Protein AF-0000000073276796 (afdb_homodimer)

Radius of gyration: 20.35 Å; Cα contacts (8 Å, |Δi|>4): 180; chains: 2; bounding box: 24×64×46 Å

Nearest PDB structures (foldseek):
  7lzg-assembly1_B  TM=5.877E-01  e=2.316E-01  Streptococcus pneumoniae TIGR4
  7lzg-assembly1_A  TM=5.180E-01  e=1.435E-01  Streptococcus pneumoniae TIGR4
  8g9b-assembly1_H  TM=6.092E-01  e=3.738E-01  Homo sapiens
  3lqn-assembly1_A-2  TM=5.534E-01  e=2.844E-01  Bacillus anthracis
  6yja-assembly1_B  TM=5.618E-01  e=7.931E-01  Bacillus subtilis subsp. subtilis str. 168

Sequence (158 aa):
MSDDNFSLPTITLDEFQQAPLTALENSSSVEVCDNNQTPLFYCLSKQDYDTLMGRIMDAELAAIVLERRQKKLDELDLEMSDDNFSLPTITLDEFQQAPLTALENSSSVEVCDNNQTPLFYCLSKQDYDTLMGRIMDAELAAIVLERRQKKLDELDLE

Structure (mmCIF, N/CA/C/O backbone):
data_AF-0000000073276796-model_v1
#
loop_
_entity.id
_entity.type
_entity.pdbx_description
1 polymer 'Plasmid-related protein'
#
loop_
_atom_site.group_PDB
_atom_site.id
_atom_site.type_symbol
_atom_site.label_atom_id
_atom_site.label_alt_id
_atom_site.label_comp_id
_atom_site.label_asym_id
_atom_site.label_entity_id
_atom_site.label_seq_id
_atom_site.pdbx_PDB_ins_code
_atom_site.Cartn_x
_atom_site.Cartn_y
_atom_site.Cartn_z
_atom_site.occupancy
_atom_site.B_iso_or_equiv
_atom_site.auth_seq_id
_atom_site.auth_comp_id
_atom_site.auth_asym_id
_atom_site.auth_atom_id
_atom_site.pdbx_PDB_model_num
ATOM 1 N N . MET A 1 1 ? -1.001 21.219 -10.766 1 30.73 1 MET A N 1
ATOM 2 C CA . MET A 1 1 ? -1.001 19.859 -10.227 1 30.73 1 MET A CA 1
ATOM 3 C C . MET A 1 1 ? -0.511 18.859 -11.273 1 30.73 1 MET A C 1
ATOM 5 O O . MET A 1 1 ? -1.213 18.578 -12.242 1 30.73 1 MET A O 1
ATOM 9 N N . SER A 1 2 ? 0.615 19.078 -11.75 1 30.83 2 SER A N 1
ATOM 10 C CA . SER A 1 2 ? 1.272 18.156 -12.672 1 30.83 2 SER A CA 1
ATOM 11 C C . SER A 1 2 ? 0.945 16.703 -12.336 1 30.83 2 SER A C 1
ATOM 13 O O . SER A 1 2 ? 0.954 16.312 -11.164 1 30.83 2 SER A O 1
ATOM 15 N N . ASP A 1 3 ? 0.109 16.109 -13.023 1 38.16 3 ASP A N 1
ATOM 16 C CA . ASP A 1 3 ? -0.254 14.695 -13.109 1 38.16 3 ASP A CA 1
ATOM 17 C C . ASP A 1 3 ? 0.976 13.805 -12.977 1 38.16 3 ASP A C 1
ATOM 19 O O . ASP A 1 3 ? 1.497 13.297 -13.969 1 38.16 3 ASP A O 1
ATOM 23 N N . ASP A 1 4 ? 2.023 14.219 -12.516 1 41.31 4 ASP A N 1
ATOM 24 C CA . ASP A 1 4 ? 3.053 13.203 -12.312 1 41.31 4 ASP A CA 1
ATOM 25 C C . ASP A 1 4 ? 2.443 11.891 -11.836 1 41.31 4 ASP A C 1
ATOM 27 O O . ASP A 1 4 ? 2.227 11.695 -10.633 1 41.31 4 ASP A O 1
ATOM 31 N 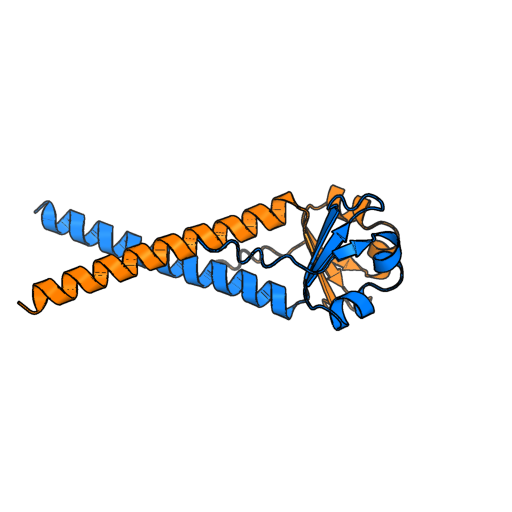N . ASN A 1 5 ? 1.427 11.406 -12.461 1 47.66 5 ASN A N 1
ATOM 32 C CA . ASN A 1 5 ? 0.787 10.102 -12.383 1 47.66 5 ASN A CA 1
ATOM 33 C C . ASN A 1 5 ? 1.793 9.008 -12.039 1 47.66 5 ASN A C 1
ATOM 35 O O . ASN A 1 5 ? 2.463 8.469 -12.93 1 47.66 5 ASN A O 1
ATOM 39 N N . PHE A 1 6 ? 2.555 9.156 -11.078 1 58.09 6 PHE A N 1
ATOM 40 C CA . PHE A 1 6 ? 3.43 8.078 -10.633 1 58.09 6 PHE A CA 1
ATOM 41 C C . PHE A 1 6 ? 2.744 6.727 -10.781 1 58.09 6 PHE A C 1
ATOM 43 O O . PHE A 1 6 ? 1.981 6.309 -9.906 1 58.09 6 PHE A O 1
ATOM 50 N N . SER A 1 7 ? 2.475 6.594 -12.125 1 80.38 7 SER A N 1
ATOM 51 C CA . SER A 1 7 ? 1.843 5.324 -12.461 1 80.38 7 SER A CA 1
ATOM 52 C C . SER A 1 7 ? 2.744 4.145 -12.109 1 80.38 7 SER A C 1
ATOM 54 O O . SER A 1 7 ? 3.938 4.156 -12.414 1 80.38 7 SER A O 1
ATOM 56 N N . LEU A 1 8 ? 2.334 3.426 -11.242 1 91.19 8 LEU A N 1
ATOM 57 C CA . LEU A 1 8 ? 3.045 2.205 -10.875 1 91.19 8 LEU A CA 1
ATOM 58 C C . LEU A 1 8 ? 3.23 1.301 -12.094 1 91.19 8 LEU A C 1
ATOM 60 O O . LEU A 1 8 ? 2.354 1.226 -12.953 1 91.19 8 LEU A O 1
ATOM 64 N N . PRO A 1 9 ? 4.477 0.741 -12.258 1 96.44 9 PRO A N 1
ATOM 65 C CA . PRO A 1 9 ? 4.57 -0.309 -13.281 1 96.44 9 PRO A CA 1
ATOM 66 C C . PRO A 1 9 ? 3.451 -1.343 -13.164 1 96.44 9 PRO A C 1
ATOM 68 O O . PRO A 1 9 ? 2.951 -1.597 -12.062 1 96.44 9 PRO A O 1
ATOM 71 N N . THR A 1 10 ? 3.107 -1.948 -14.344 1 97.56 10 THR A N 1
ATOM 72 C CA . THR A 1 10 ? 2.016 -2.916 -14.375 1 97.56 10 THR A CA 1
ATOM 73 C C . THR A 1 10 ? 2.533 -4.301 -14.758 1 97.56 10 THR A C 1
ATOM 75 O O . THR A 1 10 ? 3.537 -4.418 -15.469 1 97.56 10 THR A O 1
ATOM 78 N N . ILE A 1 11 ? 1.823 -5.301 -14.273 1 97.94 11 ILE A N 1
ATOM 79 C CA . ILE A 1 11 ? 2.074 -6.703 -14.602 1 97.94 11 ILE A CA 1
ATOM 80 C C . ILE A 1 11 ? 0.754 -7.469 -14.633 1 97.94 11 ILE A C 1
ATOM 82 O O . ILE A 1 11 ? -0.18 -7.137 -13.898 1 97.94 11 ILE A O 1
ATOM 86 N N . THR A 1 12 ? 0.675 -8.508 -15.492 1 98.5 12 THR A N 1
ATOM 87 C CA . THR A 1 12 ? -0.554 -9.289 -15.539 1 98.5 12 THR A CA 1
ATOM 88 C C . THR A 1 12 ? -0.624 -10.258 -14.359 1 98.5 12 THR A C 1
ATOM 90 O O . THR A 1 12 ? 0.408 -10.664 -13.828 1 98.5 12 THR A O 1
ATOM 93 N N . LEU A 1 13 ? -1.771 -10.609 -14.07 1 98.44 13 LEU A N 1
ATOM 94 C CA . LEU A 1 13 ? -1.992 -11.531 -12.961 1 98.44 13 LEU A CA 1
ATOM 95 C C . LEU A 1 13 ? -1.239 -12.836 -13.188 1 98.44 13 LEU A C 1
ATOM 97 O O . LEU A 1 13 ? -0.57 -13.336 -12.273 1 98.44 13 LEU A O 1
ATOM 101 N N . ASP A 1 14 ? -1.317 -13.367 -14.422 1 98 14 ASP A N 1
ATOM 102 C CA . ASP A 1 14 ? -0.675 -14.633 -14.75 1 98 14 ASP A CA 1
ATOM 103 C C . ASP A 1 14 ? 0.838 -14.547 -14.562 1 98 14 ASP A C 1
ATOM 105 O O . ASP A 1 14 ? 1.445 -15.445 -13.969 1 98 14 ASP A O 1
ATOM 109 N N . GLU A 1 15 ? 1.372 -13.492 -15.031 1 97.44 15 GLU A N 1
ATOM 110 C CA . GLU A 1 15 ? 2.814 -13.305 -14.914 1 97.44 15 GLU A CA 1
ATOM 111 C C . GLU A 1 15 ? 3.232 -13.125 -13.453 1 97.44 15 GLU A C 1
ATOM 113 O O . GLU A 1 15 ? 4.234 -13.695 -13.016 1 97.44 15 GLU A O 1
ATOM 118 N N . PHE A 1 16 ? 2.498 -12.461 -12.695 1 98.31 16 PHE A N 1
ATOM 119 C CA . PHE A 1 16 ? 2.816 -12.195 -11.297 1 98.31 16 PHE A CA 1
ATOM 120 C C . PHE A 1 16 ? 2.736 -13.477 -10.477 1 98.31 16 PHE A C 1
ATOM 122 O O . PHE A 1 16 ? 3.607 -13.742 -9.641 1 98.31 16 PHE A O 1
ATOM 129 N N . GLN A 1 17 ? 1.653 -14.18 -10.75 1 97.81 17 GLN A N 1
ATOM 130 C CA . GLN A 1 17 ? 1.446 -15.43 -10.023 1 97.81 17 GLN A CA 1
ATOM 131 C C . GLN A 1 17 ? 2.639 -16.359 -10.195 1 97.81 17 GLN A C 1
ATOM 133 O O . GLN A 1 17 ? 2.994 -17.094 -9.266 1 97.81 17 GLN A O 1
ATOM 138 N N . GLN A 1 18 ? 3.312 -16.312 -11.273 1 96.88 18 GLN A N 1
ATOM 139 C CA . GLN A 1 18 ? 4.414 -17.219 -11.57 1 96.88 18 GLN A CA 1
ATOM 140 C C . GLN A 1 18 ? 5.695 -16.781 -10.867 1 96.88 18 GLN A C 1
ATOM 142 O O . GLN A 1 18 ? 6.535 -17.625 -10.523 1 96.88 18 GLN A O 1
ATOM 147 N N . ALA A 1 19 ? 5.809 -15.422 -10.656 1 97.38 19 ALA A N 1
ATOM 148 C CA . ALA A 1 19 ? 7.086 -14.945 -10.125 1 97.38 19 ALA A CA 1
ATOM 149 C C . ALA A 1 19 ? 6.918 -13.617 -9.398 1 97.38 19 ALA A C 1
ATOM 151 O O . ALA A 1 19 ? 7.523 -12.617 -9.773 1 97.38 19 ALA A O 1
ATOM 152 N N . PRO A 1 20 ? 6.18 -13.586 -8.32 1 98.06 20 PRO A N 1
ATOM 153 C CA . PRO A 1 20 ? 5.941 -12.344 -7.582 1 98.06 20 PRO A CA 1
ATOM 154 C C . PRO A 1 20 ? 7.23 -11.703 -7.07 1 98.06 20 PRO A C 1
ATOM 156 O O . PRO A 1 20 ? 7.391 -10.484 -7.145 1 98.06 20 PRO A O 1
ATOM 159 N N . LEU A 1 21 ? 8.125 -12.523 -6.602 1 97.94 21 LEU A N 1
ATOM 160 C CA . LEU A 1 21 ? 9.352 -11.992 -6.02 1 97.94 21 LEU A CA 1
ATOM 161 C C . LEU A 1 21 ? 10.227 -11.352 -7.094 1 97.94 21 LEU A C 1
ATOM 163 O O . LEU A 1 21 ? 10.828 -10.305 -6.863 1 97.94 21 LEU A O 1
ATOM 167 N N . THR A 1 22 ? 10.266 -11.953 -8.289 1 98.06 22 THR A N 1
ATOM 168 C CA . THR A 1 22 ? 11 -11.375 -9.414 1 98.06 22 THR A CA 1
ATOM 169 C C . THR A 1 22 ? 10.391 -10.039 -9.828 1 98.06 22 THR A C 1
ATOM 171 O O . THR A 1 22 ? 11.109 -9.078 -10.109 1 98.06 22 THR A O 1
ATOM 174 N N . ALA A 1 23 ? 9.039 -9.938 -9.875 1 97.69 23 ALA A N 1
ATOM 175 C CA . ALA A 1 23 ? 8.336 -8.703 -10.227 1 97.69 23 ALA A CA 1
ATOM 176 C C . ALA A 1 23 ? 8.719 -7.566 -9.281 1 97.69 23 ALA A C 1
ATOM 178 O O . ALA A 1 23 ? 9.023 -6.453 -9.719 1 97.69 23 ALA A O 1
ATOM 179 N N . LEU A 1 24 ? 8.781 -7.922 -7.957 1 98.06 24 LEU A N 1
ATOM 180 C CA . LEU A 1 24 ? 9.008 -6.891 -6.949 1 98.06 24 LEU A CA 1
ATOM 181 C C . LEU A 1 24 ? 10.492 -6.559 -6.836 1 98.06 24 LEU A C 1
ATOM 183 O O . LEU A 1 24 ? 10.859 -5.5 -6.316 1 98.06 24 LEU A O 1
ATOM 187 N N . GLU A 1 25 ? 11.328 -7.477 -7.215 1 97.5 25 GLU A N 1
ATOM 188 C CA . GLU A 1 25 ? 12.758 -7.172 -7.332 1 97.5 25 GLU A CA 1
ATOM 189 C C . GLU A 1 25 ? 13.008 -6.137 -8.422 1 97.5 25 GLU A C 1
ATOM 191 O O . GLU A 1 25 ? 13.883 -5.277 -8.281 1 97.5 25 GLU A O 1
ATOM 196 N N . ASN A 1 26 ? 12.195 -6.25 -9.5 1 97.25 26 ASN A N 1
ATOM 197 C CA . ASN A 1 26 ? 12.336 -5.344 -10.641 1 97.25 26 ASN A CA 1
ATOM 198 C C . ASN A 1 26 ? 11.727 -3.977 -10.344 1 97.25 26 ASN A C 1
ATOM 200 O O . ASN A 1 26 ? 12.219 -2.957 -10.828 1 97.25 26 ASN A O 1
ATOM 204 N N . SER A 1 27 ? 10.578 -4.035 -9.656 1 97.25 27 SER A N 1
ATOM 205 C CA . SER A 1 27 ? 9.883 -2.826 -9.227 1 97.25 27 SER A CA 1
ATOM 206 C C . SER A 1 27 ? 9.352 -2.965 -7.809 1 97.25 27 SER A C 1
ATOM 208 O O . SER A 1 27 ? 8.484 -3.797 -7.543 1 97.25 27 SER A O 1
ATOM 210 N N . SER A 1 28 ? 9.773 -2.297 -6.93 1 97.75 28 SER A N 1
ATOM 211 C CA . SER A 1 28 ? 9.445 -2.395 -5.512 1 97.75 28 SER A CA 1
ATOM 212 C C . SER A 1 28 ? 7.941 -2.262 -5.281 1 97.75 28 SER A C 1
ATOM 214 O O . SER A 1 28 ? 7.441 -2.594 -4.207 1 97.75 28 SER A O 1
ATOM 216 N N . SER A 1 29 ? 7.207 -1.783 -6.309 1 98.12 29 SER A N 1
ATOM 217 C CA . SER A 1 29 ? 5.75 -1.703 -6.289 1 98.12 29 SER A CA 1
ATOM 218 C C . SER A 1 29 ? 5.168 -1.916 -7.684 1 98.12 29 SER A C 1
ATOM 220 O O . SER A 1 29 ? 5.672 -1.36 -8.664 1 98.12 29 SER A O 1
ATOM 222 N N . VAL A 1 30 ? 4.004 -2.68 -7.684 1 98.19 30 VAL A N 1
ATOM 223 C CA . VAL A 1 30 ? 3.42 -2.955 -8.992 1 98.19 30 VAL A CA 1
ATOM 224 C C . VAL A 1 30 ? 1.896 -2.928 -8.891 1 98.19 30 VAL A C 1
ATOM 226 O O . VAL A 1 30 ? 1.333 -3.168 -7.824 1 98.19 30 VAL A O 1
ATOM 229 N N . GLU A 1 31 ? 1.358 -2.551 -9.992 1 98.19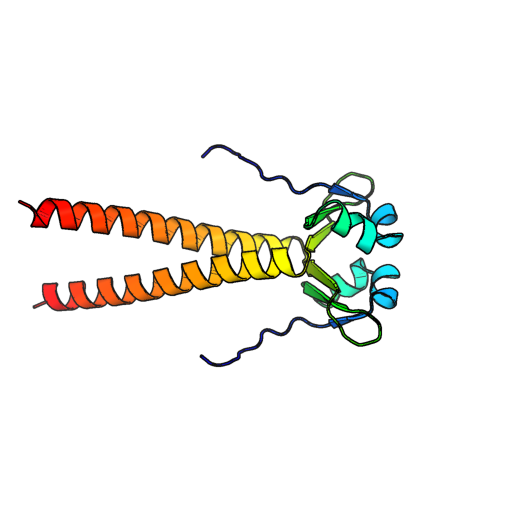 31 GLU A N 1
ATOM 230 C CA . GLU A 1 31 ? -0.071 -2.732 -10.227 1 98.19 31 GLU A CA 1
ATOM 231 C C . GLU A 1 31 ? -0.344 -4.016 -11.008 1 98.19 31 GLU A C 1
ATOM 233 O O . GLU A 1 31 ? 0.119 -4.172 -12.141 1 98.19 31 GLU A O 1
ATOM 238 N N . VAL A 1 32 ? -1.043 -4.926 -10.398 1 98.5 32 VAL A N 1
ATOM 239 C CA . VAL A 1 32 ? -1.385 -6.191 -11.039 1 98.5 32 VAL A CA 1
ATOM 240 C C . VAL A 1 32 ? -2.723 -6.055 -11.766 1 98.5 32 VAL A C 1
ATOM 242 O O . VAL A 1 32 ? -3.721 -5.648 -11.172 1 98.5 32 VAL A O 1
ATOM 245 N N . CYS A 1 33 ? -2.717 -6.414 -13.016 1 98.56 33 CYS A N 1
ATOM 246 C CA . CYS A 1 33 ? -3.887 -6.242 -13.867 1 98.56 33 CYS A CA 1
ATOM 247 C C . CYS A 1 33 ? -4.328 -7.574 -14.461 1 98.56 33 CYS A C 1
ATOM 249 O O . CYS A 1 33 ? -3.57 -8.547 -14.438 1 98.56 33 CYS A O 1
ATOM 251 N N . ASP A 1 34 ? -5.492 -7.551 -14.961 1 98 34 ASP A N 1
ATOM 252 C CA . ASP A 1 34 ? -5.91 -8.711 -15.742 1 98 34 ASP A CA 1
ATOM 253 C C . ASP A 1 34 ? -5.461 -8.586 -17.203 1 98 34 ASP A C 1
ATOM 255 O O . ASP A 1 34 ? -4.715 -7.664 -17.547 1 98 34 ASP A O 1
ATOM 259 N N . ASN A 1 35 ? -5.859 -9.391 -18.016 1 96.56 35 ASN A N 1
ATOM 260 C CA . ASN A 1 35 ? -5.383 -9.453 -19.391 1 96.56 35 ASN A CA 1
ATOM 261 C C . ASN A 1 35 ? -5.883 -8.273 -20.219 1 96.56 35 ASN A C 1
ATOM 263 O O . ASN A 1 35 ? -5.324 -7.961 -21.266 1 96.56 35 ASN A O 1
ATOM 267 N N . ASN A 1 36 ? -6.891 -7.57 -19.703 1 96.25 36 ASN A N 1
ATOM 268 C CA . ASN A 1 36 ? -7.41 -6.387 -20.391 1 96.25 36 ASN A CA 1
ATOM 269 C C . ASN A 1 36 ? -6.859 -5.102 -19.781 1 96.25 36 ASN A C 1
ATOM 271 O O . ASN A 1 36 ? -7.375 -4.016 -20.031 1 96.25 36 ASN A O 1
ATOM 275 N N . GLN A 1 37 ? -5.969 -5.211 -18.906 1 94.88 37 GLN A N 1
ATOM 276 C CA . GLN A 1 37 ? -5.246 -4.105 -18.281 1 94.88 37 GLN A CA 1
ATOM 277 C C . GLN A 1 37 ? -6.125 -3.379 -17.266 1 94.88 37 GLN A C 1
ATOM 279 O O . GLN A 1 37 ? -5.867 -2.221 -16.922 1 94.88 37 GLN A O 1
ATOM 284 N N . THR A 1 38 ? -7.121 -4.086 -16.812 1 96.88 38 THR A N 1
ATOM 285 C CA . THR A 1 38 ? -7.91 -3.568 -15.695 1 96.88 38 THR A CA 1
ATOM 286 C C . THR A 1 38 ? -7.211 -3.832 -14.367 1 96.88 38 THR A C 1
ATOM 288 O O . THR A 1 38 ? -6.82 -4.965 -14.078 1 96.88 38 THR A O 1
ATOM 291 N N . PRO A 1 39 ? -7.031 -2.93 -13.531 1 97 39 PRO A N 1
ATOM 292 C CA . PRO A 1 39 ? -6.336 -3.137 -12.258 1 97 39 PRO A CA 1
ATOM 293 C C . PRO A 1 39 ? -7.07 -4.109 -11.336 1 97 39 PRO A C 1
ATOM 295 O O . PRO A 1 39 ? -8.297 -4.027 -11.195 1 97 39 PRO A O 1
ATOM 298 N N . LEU A 1 40 ? -6.262 -4.973 -10.75 1 98.31 40 LEU A N 1
ATOM 299 C CA . LEU A 1 40 ? -6.82 -5.938 -9.812 1 98.31 40 LEU A CA 1
ATOM 300 C C . LEU A 1 40 ? -6.383 -5.625 -8.391 1 98.31 40 LEU A C 1
ATOM 302 O O . LEU A 1 40 ? -7.219 -5.527 -7.484 1 98.31 40 LEU A O 1
ATOM 306 N N . PHE A 1 41 ? -5.109 -5.414 -8.195 1 98.56 41 PHE A N 1
ATOM 307 C CA . PHE A 1 41 ? -4.574 -5.094 -6.879 1 98.56 41 PHE A CA 1
ATOM 308 C C . PHE A 1 41 ? -3.166 -4.523 -6.988 1 98.56 41 PHE A C 1
ATOM 310 O O . PHE A 1 41 ? -2.609 -4.441 -8.086 1 98.56 41 PHE A O 1
ATOM 317 N N . TYR A 1 42 ? -2.592 -4.148 -5.891 1 98.5 42 TYR A N 1
ATOM 318 C CA . TYR A 1 42 ? -1.278 -3.516 -5.812 1 98.5 42 TYR A CA 1
ATOM 319 C C . TYR A 1 42 ? -0.365 -4.27 -4.855 1 98.5 42 TYR A C 1
ATOM 321 O O . TYR A 1 42 ? -0.798 -4.695 -3.781 1 98.5 42 TYR A O 1
ATOM 329 N N . CYS A 1 43 ? 0.832 -4.379 -5.199 1 98.62 43 CYS A N 1
ATOM 330 C CA . CYS A 1 43 ? 1.82 -5.043 -4.359 1 98.62 43 CYS A CA 1
ATOM 331 C C . CYS A 1 43 ? 3.006 -4.125 -4.082 1 98.62 43 CYS A C 1
ATOM 333 O O . CYS A 1 43 ? 3.477 -3.424 -4.977 1 98.62 43 CYS A O 1
ATOM 335 N N . LEU A 1 44 ? 3.43 -4.215 -2.896 1 98.38 44 LEU A N 1
ATOM 336 C CA . LEU A 1 44 ? 4.527 -3.365 -2.449 1 98.38 44 LEU A CA 1
ATOM 337 C C . LEU A 1 44 ? 5.555 -4.176 -1.666 1 98.38 44 LEU A C 1
ATOM 339 O O . LEU A 1 44 ? 5.195 -5.023 -0.85 1 98.38 44 LEU A O 1
ATOM 343 N N . SER A 1 45 ? 6.699 -3.863 -1.843 1 98.25 45 SER A N 1
ATOM 344 C CA . SER A 1 45 ? 7.75 -4.375 -0.97 1 98.25 45 SER A CA 1
ATOM 345 C C . SER A 1 45 ? 7.57 -3.881 0.461 1 98.25 45 SER A C 1
ATOM 347 O O . SER A 1 45 ? 6.82 -2.934 0.707 1 98.25 45 SER A O 1
ATOM 349 N N . LYS A 1 46 ? 8.273 -4.48 1.293 1 96.31 46 LYS A N 1
ATOM 350 C CA . LYS A 1 46 ? 8.258 -4.047 2.688 1 96.31 46 LYS A CA 1
ATOM 351 C C . LYS A 1 46 ? 8.734 -2.604 2.818 1 96.31 46 LYS A C 1
ATOM 353 O O . LYS A 1 46 ? 8.102 -1.794 3.5 1 96.31 46 LYS A O 1
ATOM 358 N N . GLN A 1 47 ? 9.781 -2.26 2.135 1 95.69 47 GLN A N 1
ATOM 359 C CA . GLN A 1 47 ? 10.359 -0.922 2.221 1 95.69 47 GLN A CA 1
ATOM 360 C C . GLN A 1 47 ? 9.375 0.132 1.722 1 95.69 47 GLN A C 1
ATOM 362 O O . GLN A 1 47 ? 9.195 1.173 2.357 1 95.69 47 GLN A O 1
ATOM 367 N N . ASP A 1 48 ? 8.703 -0.185 0.577 1 96.44 48 ASP A N 1
ATOM 368 C CA . ASP A 1 48 ? 7.758 0.776 0.019 1 96.44 48 ASP A CA 1
ATOM 369 C C . ASP A 1 48 ? 6.559 0.966 0.945 1 96.44 48 ASP A C 1
ATOM 371 O O . ASP A 1 48 ? 6.074 2.086 1.121 1 96.44 48 ASP A O 1
ATOM 375 N N . TYR A 1 49 ? 6.145 -0.06 1.458 1 95.69 49 TYR A N 1
ATOM 376 C CA . TYR A 1 49 ? 5.008 0.016 2.369 1 95.69 49 TYR A CA 1
ATOM 377 C C . TYR A 1 49 ? 5.363 0.815 3.619 1 95.69 49 TYR A C 1
ATOM 379 O O . TYR A 1 49 ? 4.594 1.676 4.051 1 95.69 49 TYR A O 1
ATOM 387 N N . ASP A 1 50 ? 6.504 0.582 4.211 1 94.12 50 ASP A N 1
ATOM 388 C CA . ASP A 1 50 ? 6.969 1.325 5.379 1 94.12 50 ASP A CA 1
ATOM 389 C C . ASP A 1 50 ? 7.055 2.82 5.078 1 94.12 50 ASP A C 1
ATOM 391 O O . ASP A 1 50 ? 6.68 3.648 5.91 1 94.12 50 ASP A O 1
ATOM 395 N N . THR A 1 51 ? 7.555 3.084 3.928 1 94.19 51 THR A N 1
ATOM 396 C CA . THR A 1 51 ? 7.68 4.477 3.514 1 94.19 51 THR A CA 1
ATOM 397 C C . THR A 1 51 ? 6.305 5.141 3.434 1 94.19 51 THR A C 1
ATOM 399 O O . THR A 1 51 ? 6.117 6.25 3.936 1 94.19 51 THR A O 1
ATOM 402 N N . LEU A 1 52 ? 5.379 4.414 2.768 1 92.94 52 LEU A N 1
ATOM 403 C CA . LEU A 1 52 ? 4.02 4.926 2.648 1 92.94 52 LEU A CA 1
ATOM 404 C C . LEU A 1 52 ? 3.404 5.16 4.027 1 92.94 52 LEU A C 1
ATOM 406 O O . LEU A 1 52 ? 2.836 6.223 4.285 1 92.94 52 LEU A O 1
ATOM 410 N N . MET A 1 53 ? 3.568 4.195 4.867 1 92.5 53 MET A N 1
ATOM 411 C CA . MET A 1 53 ? 3.018 4.297 6.215 1 92.5 53 MET A CA 1
ATOM 412 C C . MET A 1 53 ? 3.686 5.426 6.992 1 92.5 53 MET A C 1
ATOM 414 O O . MET A 1 53 ? 3.025 6.137 7.75 1 92.5 53 MET A O 1
ATOM 418 N N . GLY A 1 54 ? 4.91 5.539 6.828 1 91.62 54 GLY A N 1
ATOM 419 C CA . GLY A 1 54 ? 5.637 6.625 7.457 1 91.62 54 GLY A CA 1
ATOM 420 C C . GLY A 1 54 ? 5.145 7.996 7.035 1 91.62 54 GLY A C 1
ATOM 421 O O . GLY A 1 54 ? 5.016 8.898 7.867 1 91.62 54 GLY A O 1
ATOM 422 N N . ARG A 1 55 ? 4.949 8.133 5.754 1 88.62 55 ARG A N 1
ATOM 423 C CA . ARG A 1 55 ? 4.418 9.391 5.238 1 88.62 55 ARG A CA 1
ATOM 424 C C . ARG A 1 55 ? 3.064 9.711 5.867 1 88.62 55 ARG A C 1
ATOM 426 O O . ARG A 1 55 ? 2.779 10.867 6.184 1 88.62 55 ARG A O 1
ATOM 433 N N . ILE A 1 56 ? 2.246 8.711 5.957 1 88.19 56 ILE A N 1
ATOM 434 C CA . ILE A 1 56 ? 0.922 8.891 6.543 1 88.19 56 ILE A CA 1
ATOM 435 C C . ILE A 1 56 ? 1.056 9.328 8 1 88.19 56 ILE A C 1
ATOM 437 O O . ILE A 1 56 ? 0.424 10.297 8.422 1 88.19 56 ILE A O 1
ATOM 441 N N . MET A 1 57 ? 1.871 8.586 8.727 1 87.31 57 MET A N 1
ATOM 442 C CA . MET A 1 57 ? 2.07 8.883 10.141 1 87.31 57 MET A CA 1
ATOM 443 C C . MET A 1 57 ? 2.615 10.289 10.336 1 87.31 57 MET A C 1
ATOM 445 O O . MET A 1 57 ? 2.119 11.039 11.172 1 87.31 57 MET A O 1
ATOM 449 N N . ASP A 1 58 ? 3.594 10.633 9.594 1 86.06 58 ASP A N 1
ATOM 450 C CA . ASP A 1 58 ? 4.199 11.961 9.68 1 86.06 58 ASP A CA 1
ATOM 451 C C . ASP A 1 58 ? 3.164 13.055 9.422 1 86.06 58 ASP A C 1
ATOM 453 O O . ASP A 1 58 ? 3.133 14.062 10.117 1 86.06 58 ASP A O 1
ATOM 457 N N . ALA A 1 59 ? 2.418 12.781 8.453 1 80.75 59 ALA A N 1
ATOM 458 C CA . ALA A 1 59 ? 1.422 13.781 8.07 1 80.75 59 ALA A CA 1
ATOM 459 C C . ALA A 1 59 ? 0.333 13.906 9.133 1 80.75 59 ALA A C 1
ATOM 461 O O . ALA A 1 59 ? -0.155 15 9.406 1 80.75 59 ALA A O 1
ATOM 462 N N . GLU A 1 60 ? -0.024 12.727 9.656 1 79.06 60 GLU A N 1
ATOM 463 C CA . GLU A 1 60 ? -1.048 12.727 10.695 1 79.06 60 GLU A CA 1
ATOM 464 C C . GLU A 1 60 ? -0.553 13.422 11.961 1 79.06 60 GLU A C 1
ATOM 466 O O . GLU A 1 60 ? -1.299 14.172 12.594 1 79.06 60 GLU A O 1
ATOM 471 N N . LEU A 1 61 ? 0.603 13.141 12.32 1 82 61 LEU A N 1
ATOM 472 C CA . LEU A 1 61 ? 1.201 13.805 13.469 1 82 61 LEU A CA 1
ATOM 473 C C . LEU A 1 61 ? 1.243 15.312 13.266 1 82 61 LEU A C 1
ATOM 475 O O . LEU A 1 61 ? 0.941 16.078 14.188 1 82 61 LEU A O 1
ATOM 479 N N . ALA A 1 62 ? 1.567 15.742 12.109 1 77.62 62 ALA A N 1
ATOM 480 C CA . ALA A 1 62 ? 1.595 17.156 11.781 1 77.62 62 ALA A CA 1
ATOM 481 C C . ALA A 1 62 ? 0.207 17.781 11.914 1 77.62 62 ALA A C 1
ATOM 483 O O . ALA A 1 62 ? 0.062 18.891 12.438 1 77.62 62 ALA A O 1
ATOM 484 N N . ALA A 1 63 ? -0.718 17.078 11.484 1 73.69 63 ALA A N 1
ATOM 485 C CA . ALA A 1 63 ? -2.1 17.547 11.547 1 73.69 63 ALA A CA 1
ATOM 486 C C . ALA A 1 63 ? -2.559 17.719 12.992 1 73.69 63 ALA A C 1
ATOM 488 O O . ALA A 1 63 ? -3.256 18.672 13.328 1 73.69 63 ALA A O 1
ATOM 489 N N . ILE A 1 64 ? -2.182 16.828 13.797 1 77.06 64 ILE A N 1
ATOM 490 C CA . ILE A 1 64 ? -2.557 16.859 15.211 1 77.06 64 ILE A CA 1
ATOM 491 C C . ILE A 1 64 ? -1.931 18.094 15.875 1 77.06 64 ILE A C 1
ATOM 493 O O . ILE A 1 64 ? -2.598 18.797 16.625 1 77.06 64 ILE A O 1
ATOM 497 N N . VAL A 1 65 ? -0.719 18.281 15.578 1 75.94 65 VAL A N 1
ATOM 498 C CA . VAL A 1 65 ? -0.012 19.422 16.156 1 75.94 65 VAL A CA 1
ATOM 499 C C . VAL A 1 65 ? -0.676 20.719 15.719 1 75.94 65 VAL A C 1
ATOM 501 O O . VAL A 1 65 ? -0.881 21.625 16.531 1 75.94 65 VAL A O 1
ATOM 504 N N . LEU A 1 66 ? -1.11 20.766 14.539 1 72.88 66 LEU A N 1
ATOM 505 C CA . LEU A 1 66 ? -1.72 21.969 13.992 1 72.88 66 LEU A CA 1
ATOM 506 C C . LEU A 1 66 ? -3.096 22.203 14.602 1 72.88 66 LEU A C 1
ATOM 508 O O . LEU A 1 66 ? -3.473 23.359 14.867 1 72.88 66 LEU A O 1
ATOM 512 N N . GLU A 1 67 ? -3.738 21.156 14.734 1 72.25 67 GLU A N 1
ATOM 513 C CA . GLU A 1 67 ? -5.055 21.266 15.359 1 72.25 67 GLU A CA 1
ATOM 514 C C . GLU A 1 67 ? -4.941 21.766 16.797 1 72.25 67 GLU A C 1
ATOM 516 O O . GLU A 1 67 ? -5.762 22.562 17.25 1 72.25 67 GLU A O 1
ATOM 521 N N . ARG A 1 68 ? -3.965 21.234 17.484 1 73 68 ARG A N 1
ATOM 522 C CA . ARG A 1 68 ? -3.746 21.656 18.875 1 73 68 ARG A CA 1
ATOM 523 C C . ARG A 1 68 ? -3.348 23.125 18.938 1 73 68 ARG A C 1
ATOM 525 O O . ARG A 1 68 ? -3.785 23.859 19.828 1 73 68 ARG A O 1
ATOM 532 N N . ARG A 1 69 ? -2.609 23.578 18.031 1 69.94 69 ARG A N 1
ATOM 533 C CA . ARG A 1 69 ? -2.188 24.969 17.969 1 69.94 69 ARG A CA 1
ATOM 534 C C . ARG A 1 69 ? -3.363 25.875 17.641 1 69.94 69 ARG A C 1
ATOM 536 O O . ARG A 1 69 ? -3.484 26.969 18.203 1 69.94 69 ARG A O 1
ATOM 543 N N . GLN A 1 70 ? -4.137 25.484 16.688 1 70.75 70 GLN A N 1
ATOM 544 C CA . GLN A 1 70 ? -5.316 26.266 16.328 1 70.75 70 GLN A CA 1
ATOM 545 C C . GLN A 1 70 ? -6.277 26.391 17.5 1 70.75 70 GLN A C 1
ATOM 547 O O . GLN A 1 70 ? -6.852 27.453 17.719 1 70.75 70 GLN A O 1
ATOM 552 N N . LYS A 1 71 ? -6.469 25.359 18.203 1 76.44 71 LYS A N 1
ATOM 553 C CA . LYS A 1 71 ? -7.336 25.375 19.375 1 76.44 71 LYS A CA 1
ATOM 554 C C . LYS A 1 71 ? -6.805 26.344 20.438 1 76.44 71 LYS A C 1
ATOM 556 O O . LYS A 1 71 ? -7.566 27.094 21.047 1 76.44 71 LYS A O 1
ATOM 561 N N . LYS A 1 72 ? -5.586 26.375 20.672 1 74.44 72 LYS A N 1
ATOM 562 C CA . LYS A 1 72 ? -4.961 27.281 21.625 1 74.44 72 LYS A CA 1
ATOM 563 C C . LYS A 1 72 ? -5.145 28.734 21.203 1 74.44 72 LYS A C 1
ATOM 565 O O . LYS A 1 72 ? -5.418 29.594 22.031 1 74.44 72 LYS A O 1
ATOM 570 N N . LEU A 1 73 ? -5.031 29.047 19.938 1 69 73 LEU A N 1
ATOM 571 C CA . LEU A 1 73 ? -5.223 30.391 19.406 1 69 73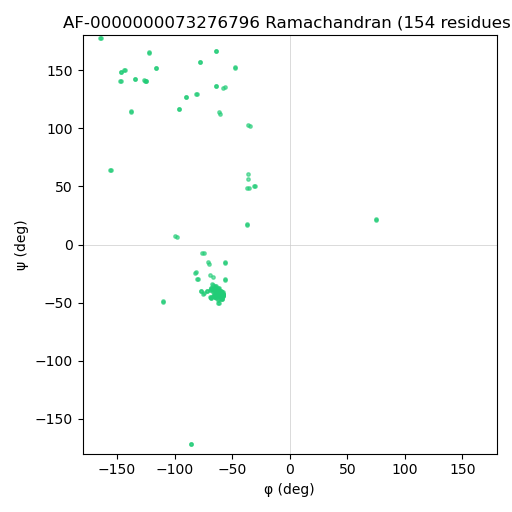 LEU A CA 1
ATOM 572 C C . LEU A 1 73 ? -6.668 30.844 19.578 1 69 73 LEU A C 1
ATOM 574 O O . LEU A 1 73 ? -6.922 32 19.922 1 69 73 LEU A O 1
ATOM 578 N N . ASP A 1 74 ? -7.492 30.031 19.297 1 73.38 74 ASP A N 1
ATOM 579 C CA . ASP A 1 74 ? -8.914 30.328 19.438 1 73.38 74 ASP A CA 1
ATOM 580 C C . ASP A 1 74 ? -9.266 30.609 20.906 1 73.38 74 ASP A C 1
ATOM 582 O O . ASP A 1 74 ? -10.117 31.453 21.188 1 73.38 74 ASP A O 1
ATOM 586 N N . GLU A 1 75 ? -8.727 29.953 21.781 1 72.75 75 GLU A N 1
ATOM 587 C CA . GLU A 1 75 ? -8.945 30.172 23.203 1 72.75 75 GLU A CA 1
ATOM 588 C C . GLU A 1 75 ? -8.367 31.516 23.656 1 72.75 75 GLU A C 1
ATOM 590 O O . GLU A 1 75 ? -8.961 32.188 24.5 1 72.75 75 GLU A O 1
ATOM 595 N N . LEU A 1 76 ? -7.332 31.859 23.062 1 69.25 76 LEU A N 1
ATOM 596 C CA . LEU A 1 76 ? -6.719 33.156 23.406 1 69.25 76 LEU A CA 1
ATOM 597 C C . LEU A 1 76 ? -7.512 34.281 22.797 1 69.25 76 LEU A C 1
ATOM 599 O O . LEU A 1 76 ? -7.609 35.375 23.391 1 69.25 76 LEU A O 1
ATOM 603 N N . ASP A 1 77 ? -7.875 34.031 21.578 1 63.56 77 ASP A N 1
ATOM 604 C CA . ASP A 1 77 ? -8.641 35.094 20.969 1 63.56 77 ASP A CA 1
ATOM 605 C C . ASP A 1 77 ? -10 35.281 21.641 1 63.56 77 ASP A C 1
ATOM 607 O O . ASP A 1 77 ? -10.648 36.312 21.484 1 63.56 77 ASP A O 1
ATOM 611 N N . LEU A 1 78 ? -10.523 34.312 22.172 1 59.59 78 LEU A N 1
ATOM 612 C CA . LEU A 1 78 ? -11.773 34.406 22.906 1 59.59 78 LEU A CA 1
ATOM 613 C C . LEU A 1 78 ? -11.555 35.062 24.266 1 59.59 78 LEU A C 1
ATOM 615 O O . LEU A 1 78 ? -12.508 35.344 25 1 59.59 78 LEU A O 1
ATOM 619 N N . GLU A 1 79 ? -10.383 35.281 24.609 1 49.09 79 GLU A N 1
ATOM 620 C CA . GLU A 1 79 ? -10.32 36.156 25.781 1 49.09 79 GLU A CA 1
ATOM 621 C C . GLU A 1 79 ? -10.289 37.625 25.375 1 49.09 79 GLU A C 1
ATOM 623 O O . GLU A 1 79 ? -9.867 37.969 24.266 1 49.09 79 GLU A O 1
ATOM 628 N N . MET B 1 1 ? 0.577 5.633 22.828 1 31 1 MET B N 1
ATOM 629 C CA . MET B 1 1 ? 0.722 5.121 21.469 1 31 1 MET B CA 1
ATOM 630 C C . MET B 1 1 ? 0.252 3.672 21.375 1 31 1 MET B C 1
ATOM 632 O O . MET B 1 1 ? 0.929 2.764 21.859 1 31 1 MET B O 1
ATOM 636 N N . SER B 1 2 ? -0.896 3.434 21.781 1 30.42 2 SER B N 1
ATOM 637 C CA . SER B 1 2 ? -1.539 2.131 21.672 1 30.42 2 SER B CA 1
ATOM 638 C C . SER B 1 2 ? -1.146 1.438 20.359 1 30.42 2 SER B C 1
ATOM 640 O O . SER B 1 2 ? -1.097 2.072 19.312 1 30.42 2 SER B O 1
ATOM 642 N N . ASP B 1 3 ? -0.313 0.539 20.422 1 37.75 3 ASP B N 1
ATOM 643 C CA . ASP B 1 3 ? 0.118 -0.446 19.438 1 37.75 3 ASP B CA 1
ATOM 644 C C . ASP B 1 3 ? -1.059 -0.928 18.594 1 37.75 3 ASP B C 1
ATOM 646 O O . ASP B 1 3 ? -1.597 -2.012 18.828 1 37.75 3 ASP B O 1
ATOM 650 N N . ASP B 1 4 ? -2.098 -0.337 18.547 1 41.25 4 ASP B N 1
ATOM 651 C CA . ASP B 1 4 ? -3.066 -0.846 17.578 1 41.25 4 ASP B CA 1
ATOM 652 C C . ASP B 1 4 ? -2.369 -1.36 16.328 1 41.25 4 ASP B C 1
ATOM 654 O O . ASP B 1 4 ? -2.057 -0.584 15.414 1 41.25 4 ASP B O 1
ATOM 658 N N . ASN B 1 5 ? -1.38 -2.156 16.438 1 47.22 5 ASN B N 1
ATOM 659 C CA . ASN B 1 5 ? -0.67 -2.988 15.461 1 47.22 5 ASN B CA 1
ATOM 660 C C . ASN B 1 5 ? -1.589 -3.439 14.336 1 47.22 5 ASN B C 1
ATOM 662 O O . ASN B 1 5 ? -2.293 -4.441 14.461 1 47.22 5 ASN B O 1
ATOM 666 N N . PHE B 1 6 ? -2.293 -2.59 13.734 1 57.69 6 PHE B N 1
ATOM 667 C CA . PHE B 1 6 ? -3.068 -2.941 12.555 1 57.69 6 PHE B CA 1
ATOM 668 C C . PHE B 1 6 ? -2.322 -3.961 11.703 1 57.69 6 PHE B C 1
ATOM 670 O O . PHE B 1 6 ? -1.532 -3.592 10.828 1 57.69 6 PHE B O 1
ATOM 677 N N . SER B 1 7 ? -2.064 -5.039 12.547 1 80.06 7 SER B N 1
ATOM 678 C CA . SER B 1 7 ? -1.378 -6.129 11.859 1 80.06 7 SER B CA 1
ATOM 679 C C . SER B 1 7 ? -2.213 -6.672 10.703 1 80.06 7 SER B C 1
ATOM 681 O O . SER B 1 7 ? -3.4 -6.961 10.867 1 80.06 7 SER B O 1
ATOM 683 N N . LEU B 1 8 ? -1.781 -6.465 9.617 1 91.06 8 LEU B N 1
ATOM 684 C CA . LEU B 1 8 ? -2.426 -7.012 8.43 1 91.06 8 LEU B CA 1
ATOM 685 C C . LEU B 1 8 ? -2.516 -8.531 8.508 1 91.06 8 LEU B C 1
ATOM 687 O O . LEU B 1 8 ? -1.608 -9.188 9.031 1 91.06 8 LEU B O 1
ATOM 691 N N . PRO B 1 9 ? -3.707 -9.094 8.156 1 96.44 9 PRO B N 1
ATOM 692 C CA . PRO B 1 9 ? -3.701 -10.555 8.008 1 96.44 9 PRO B CA 1
ATOM 693 C C . PRO B 1 9 ? -2.521 -11.055 7.176 1 96.44 9 PRO B C 1
ATOM 695 O O . PRO B 1 9 ? -2.033 -10.344 6.297 1 96.44 9 PRO B O 1
ATOM 698 N N . THR B 1 10 ? -2.113 -12.328 7.477 1 97.5 10 THR B N 1
ATOM 699 C CA . THR B 1 10 ? -0.959 -12.906 6.793 1 97.5 10 THR B CA 1
ATOM 700 C C . THR B 1 10 ? -1.371 -14.117 5.965 1 97.5 10 THR B C 1
ATOM 702 O O . THR B 1 10 ? -2.34 -14.805 6.297 1 97.5 10 THR B O 1
ATOM 705 N N . ILE B 1 11 ? -0.609 -14.344 4.914 1 97.94 11 ILE B N 1
ATOM 706 C CA . ILE B 1 11 ? -0.755 -15.508 4.047 1 97.94 11 ILE B CA 1
ATOM 707 C C . ILE B 1 11 ? 0.614 -15.938 3.523 1 97.94 11 ILE B C 1
ATOM 709 O O . ILE B 1 11 ? 1.502 -15.102 3.336 1 97.94 11 ILE B O 1
ATOM 713 N N . THR B 1 12 ? 0.789 -17.266 3.285 1 98.5 12 THR B N 1
ATOM 714 C CA . THR B 1 12 ? 2.068 -17.719 2.758 1 98.5 12 THR B CA 1
ATOM 715 C C . THR B 1 12 ? 2.168 -17.438 1.262 1 98.5 12 THR B C 1
ATOM 717 O O . THR B 1 12 ? 1.151 -17.359 0.569 1 98.5 12 THR B O 1
ATOM 720 N N . LEU B 1 13 ? 3.314 -17.375 0.839 1 98.5 13 LEU B N 1
ATOM 721 C CA . LEU B 1 13 ? 3.564 -17.094 -0.573 1 98.5 13 LEU B CA 1
ATOM 722 C C . LEU B 1 13 ? 2.912 -18.156 -1.451 1 98.5 13 LEU B C 1
ATOM 724 O O . LEU B 1 13 ? 2.254 -17.844 -2.443 1 98.5 13 LEU B O 1
ATOM 728 N N . ASP B 1 14 ? 3.072 -19.438 -1.046 1 97.94 14 ASP B N 1
ATOM 729 C CA . ASP B 1 14 ? 2.527 -20.547 -1.817 1 97.94 14 ASP B CA 1
ATOM 730 C C . ASP B 1 14 ? 1.007 -20.453 -1.925 1 97.94 14 ASP B C 1
ATOM 732 O O . ASP B 1 14 ? 0.443 -20.625 -3.008 1 97.94 14 ASP B O 1
ATOM 736 N N . GLU B 1 15 ? 0.416 -20.156 -0.834 1 97.38 15 GLU B N 1
ATOM 737 C CA . GLU B 1 15 ? -1.039 -20.047 -0.811 1 97.38 15 GLU B CA 1
ATOM 738 C C . GLU B 1 15 ? -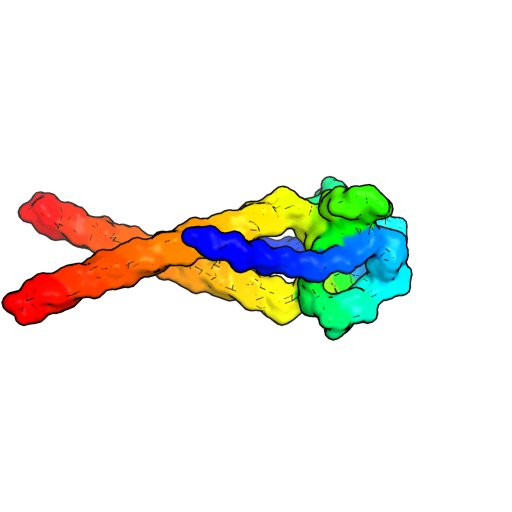1.509 -18.844 -1.634 1 97.38 15 GLU B C 1
ATOM 740 O O . GLU B 1 15 ? -2.486 -18.938 -2.381 1 97.38 15 GLU B O 1
ATOM 745 N N . PHE B 1 16 ? -0.844 -17.781 -1.597 1 98.31 16 PHE B N 1
ATOM 746 C CA . PHE B 1 16 ? -1.219 -16.562 -2.311 1 98.31 16 PHE B CA 1
ATOM 747 C C . PHE B 1 16 ? -1.08 -16.766 -3.816 1 98.31 16 PHE B C 1
ATOM 749 O O . PHE B 1 16 ? -1.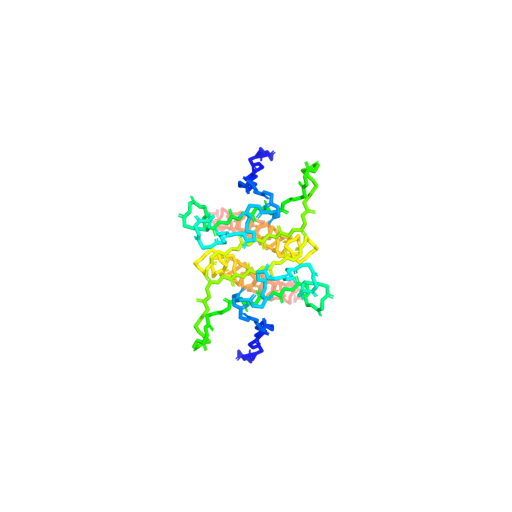953 -16.344 -4.582 1 98.31 16 PHE B O 1
ATOM 756 N N . GLN B 1 17 ? 0.066 -17.359 -4.133 1 97.81 17 GLN B N 1
ATOM 757 C CA . GLN B 1 17 ? 0.334 -17.594 -5.547 1 97.81 17 GLN B CA 1
ATOM 758 C C . GLN B 1 17 ? -0.788 -18.406 -6.191 1 97.81 17 GLN B C 1
ATOM 760 O O . GLN B 1 17 ? -1.12 -18.203 -7.359 1 97.81 17 GLN B O 1
ATOM 765 N N . GLN B 1 18 ? -1.443 -19.234 -5.48 1 96.88 18 GLN B N 1
ATOM 766 C CA . GLN B 1 18 ? -2.473 -20.125 -6.016 1 96.88 18 GLN B CA 1
ATOM 767 C C . GLN B 1 18 ? -3.801 -19.391 -6.176 1 96.88 18 GLN B C 1
ATOM 769 O O . GLN B 1 18 ? -4.598 -19.719 -7.055 1 96.88 18 GLN B O 1
ATOM 774 N N . ALA B 1 19 ? -4.008 -18.359 -5.27 1 97.31 19 ALA B N 1
ATOM 775 C CA . ALA B 1 19 ? -5.332 -17.734 -5.289 1 97.31 19 ALA B CA 1
ATOM 776 C C . ALA B 1 19 ? -5.277 -16.312 -4.742 1 97.31 19 ALA B C 1
ATOM 778 O O . ALA B 1 19 ? -5.941 -16 -3.756 1 97.31 19 ALA B O 1
ATOM 779 N N . PRO B 1 20 ? -4.578 -15.414 -5.387 1 98.06 20 PRO B N 1
ATOM 780 C CA . PRO B 1 20 ? -4.445 -14.039 -4.906 1 98.06 20 PRO B CA 1
ATOM 781 C C . PRO B 1 20 ? -5.789 -13.328 -4.785 1 98.06 20 PRO B C 1
ATOM 783 O O . PRO B 1 20 ? -6.027 -12.609 -3.807 1 98.06 20 PRO B O 1
ATOM 786 N N . LEU B 1 21 ? -6.641 -13.555 -5.738 1 97.94 21 LEU B N 1
ATOM 787 C CA . LEU B 1 21 ? -7.918 -12.852 -5.738 1 97.94 21 LEU B CA 1
ATOM 788 C C . LEU B 1 21 ? -8.797 -13.32 -4.586 1 97.94 21 LEU B C 1
ATOM 790 O O . LEU B 1 21 ? -9.484 -12.516 -3.953 1 97.94 21 LEU B O 1
ATOM 794 N N . THR B 1 22 ? -8.766 -14.617 -4.27 1 98 22 THR B N 1
ATOM 795 C CA . THR B 1 22 ? -9.5 -15.156 -3.127 1 98 22 THR B CA 1
ATOM 796 C C . THR B 1 22 ? -8.969 -14.57 -1.821 1 98 22 THR B C 1
ATOM 798 O O . THR B 1 22 ? -9.742 -14.211 -0.933 1 98 22 THR B O 1
ATOM 801 N N . ALA B 1 23 ? -7.617 -14.438 -1.671 1 97.56 23 ALA B N 1
ATOM 802 C CA . ALA B 1 23 ? -6.992 -13.859 -0.482 1 97.56 23 ALA B CA 1
ATOM 803 C C . ALA B 1 23 ? -7.48 -12.438 -0.24 1 97.56 23 ALA B C 1
ATOM 805 O O . ALA B 1 23 ? -7.84 -12.078 0.885 1 97.56 23 ALA B O 1
ATOM 806 N N . LEU B 1 24 ? -7.562 -11.664 -1.37 1 98.06 24 LEU B N 1
ATOM 807 C CA . LEU B 1 24 ? -7.891 -10.242 -1.235 1 98.06 24 LEU B CA 1
ATOM 808 C C . LEU B 1 24 ? -9.398 -10.047 -1.097 1 98.06 24 LEU B C 1
ATOM 810 O O . LEU B 1 24 ? -9.852 -9 -0.625 1 98.06 24 LEU B O 1
ATOM 814 N N . GLU B 1 25 ? -10.148 -10.977 -1.585 1 97.5 25 GLU B N 1
ATOM 815 C CA . GLU B 1 25 ? -11.586 -10.969 -1.325 1 97.5 25 GLU B CA 1
ATOM 816 C C . GLU B 1 25 ? -11.883 -11.156 0.161 1 97.5 25 GLU B C 1
ATOM 818 O O . GLU B 1 25 ? -12.812 -10.555 0.697 1 97.5 25 GLU B O 1
ATOM 823 N N . ASN B 1 26 ? -11.039 -11.992 0.794 1 97.19 26 ASN B N 1
ATOM 824 C CA . ASN B 1 26 ? -11.211 -12.289 2.213 1 97.19 26 ASN B CA 1
ATOM 825 C C . ASN B 1 26 ? -10.711 -11.148 3.088 1 97.19 26 ASN B C 1
ATOM 827 O O . ASN B 1 26 ? -11.258 -10.898 4.164 1 97.19 26 ASN B O 1
ATOM 831 N N . SER B 1 27 ? -9.578 -10.594 2.635 1 97.06 27 SER B N 1
ATOM 832 C CA . SER B 1 27 ? -8.984 -9.445 3.311 1 97.06 27 SER B CA 1
ATOM 833 C C . SER B 1 27 ? -8.492 -8.406 2.307 1 97.06 27 SER B C 1
ATOM 835 O O . SER B 1 27 ? -7.566 -8.672 1.531 1 97.06 27 SER B O 1
ATOM 837 N N . SER B 1 28 ? -8.969 -7.34 2.232 1 97.69 28 SER B N 1
ATOM 838 C CA . SER B 1 28 ? -8.68 -6.289 1.263 1 97.69 28 SER B CA 1
ATOM 839 C C . SER B 1 28 ? -7.195 -5.938 1.257 1 97.69 28 SER B C 1
ATOM 841 O O . SER B 1 28 ? -6.707 -5.297 0.322 1 97.69 28 SER B O 1
ATOM 843 N N . SER B 1 29 ? -6.469 -6.359 2.305 1 98.06 29 SER B N 1
ATOM 844 C CA . SER B 1 29 ? -5.023 -6.199 2.398 1 98.06 29 SER B CA 1
ATOM 845 C C . SER B 1 29 ? -4.383 -7.359 3.152 1 98.06 29 SER B C 1
ATOM 847 O O . SER B 1 29 ? -4.898 -7.793 4.184 1 98.06 29 SER B O 1
ATOM 849 N N . VAL B 1 30 ? -3.164 -7.758 2.6 1 98.19 30 VAL B N 1
ATOM 850 C CA . VAL B 1 30 ? -2.523 -8.891 3.252 1 98.19 30 VAL B CA 1
ATOM 851 C C . VAL B 1 30 ? -1.008 -8.703 3.256 1 98.19 30 VAL B C 1
ATOM 853 O O . VAL B 1 30 ? -0.463 -8 2.398 1 98.19 30 VAL B O 1
ATOM 856 N N . GLU B 1 31 ? -0.455 -9.273 4.27 1 98.12 31 GLU B N 1
ATOM 857 C CA . GLU B 1 31 ? 0.99 -9.477 4.328 1 98.12 31 GLU B CA 1
ATOM 858 C C . GLU B 1 31 ? 1.371 -10.875 3.855 1 98.12 31 GLU B C 1
ATOM 860 O O . GLU B 1 31 ? 0.958 -11.867 4.453 1 98.12 31 GLU B O 1
ATOM 865 N N . VAL B 1 32 ? 2.107 -10.953 2.789 1 98.5 32 VAL B N 1
ATOM 866 C CA . VAL B 1 32 ? 2.549 -12.234 2.246 1 98.5 32 VAL B CA 1
ATOM 867 C C . VAL B 1 32 ? 3.896 -12.617 2.857 1 98.5 32 VAL B C 1
ATOM 869 O O . VAL B 1 32 ? 4.848 -11.836 2.814 1 98.5 32 VAL B O 1
ATOM 872 N N . CYS B 1 33 ? 3.955 -13.789 3.385 1 98.5 33 CYS B N 1
ATOM 873 C CA . CYS B 1 33 ? 5.137 -14.258 4.102 1 98.5 33 CYS B CA 1
ATOM 874 C C . CYS B 1 33 ? 5.68 -15.539 3.479 1 98.5 33 CYS B C 1
ATOM 876 O O . CYS B 1 33 ? 4.988 -16.203 2.699 1 98.5 33 CYS B O 1
ATOM 878 N N . ASP B 1 34 ? 6.863 -15.844 3.859 1 97.94 34 ASP B N 1
ATOM 879 C CA . ASP B 1 34 ? 7.383 -17.156 3.494 1 97.94 34 ASP B CA 1
ATOM 880 C C . ASP B 1 34 ? 6.969 -18.219 4.512 1 97.94 34 ASP B C 1
ATOM 882 O O . ASP B 1 34 ? 6.176 -17.938 5.414 1 97.94 34 ASP B O 1
ATOM 886 N N . ASN B 1 35 ? 7.445 -19.328 4.426 1 96.5 35 ASN B N 1
ATOM 887 C CA . ASN B 1 35 ? 7.023 -20.453 5.25 1 96.5 35 ASN B CA 1
ATOM 888 C C . ASN B 1 35 ? 7.469 -20.281 6.699 1 96.5 35 ASN B C 1
ATOM 890 O O . ASN B 1 35 ? 6.93 -20.922 7.602 1 96.5 35 ASN B O 1
ATOM 894 N N . ASN B 1 36 ? 8.422 -19.391 6.938 1 96.25 36 ASN B N 1
ATOM 895 C CA . ASN B 1 36 ? 8.891 -19.109 8.289 1 96.25 36 ASN B CA 1
ATOM 896 C C . ASN B 1 36 ? 8.227 -17.859 8.867 1 96.25 36 ASN B C 1
ATOM 898 O O . ASN B 1 36 ? 8.672 -17.328 9.883 1 96.25 36 ASN B O 1
ATOM 902 N N . GLN B 1 37 ? 7.312 -17.328 8.195 1 94.81 37 GLN B N 1
ATOM 903 C CA . GLN B 1 37 ? 6.496 -16.188 8.625 1 94.81 37 GLN B CA 1
AT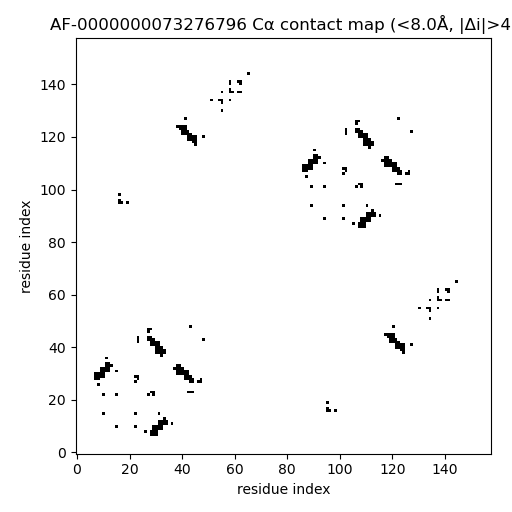OM 904 C C . GLN B 1 37 ? 7.289 -14.883 8.547 1 94.81 37 GLN B C 1
ATOM 906 O O . GLN B 1 37 ? 6.934 -13.898 9.195 1 94.81 37 GLN B O 1
ATOM 911 N N . THR B 1 38 ? 8.32 -14.906 7.754 1 96.88 38 THR B N 1
ATOM 912 C CA . THR B 1 38 ? 9.031 -13.672 7.453 1 96.88 38 THR B CA 1
ATOM 913 C C . THR B 1 38 ? 8.305 -12.875 6.375 1 96.88 38 THR B C 1
ATOM 915 O O . THR B 1 38 ? 7.984 -13.406 5.312 1 96.88 38 THR B O 1
ATOM 918 N N . PRO B 1 39 ? 8.031 -11.672 6.52 1 96.94 39 PRO B N 1
ATOM 919 C CA . PRO B 1 39 ? 7.316 -10.883 5.52 1 96.94 39 PRO B CA 1
ATOM 920 C C . PRO B 1 39 ? 8.086 -10.75 4.207 1 96.94 39 PRO B C 1
ATOM 922 O O . PRO B 1 39 ? 9.289 -10.492 4.219 1 96.94 39 PRO B O 1
ATOM 925 N N . LEU B 1 40 ? 7.32 -10.922 3.152 1 98.31 40 LEU B N 1
ATOM 926 C CA . LEU B 1 40 ? 7.914 -10.789 1.827 1 98.31 40 LEU B CA 1
ATOM 927 C C . LEU B 1 40 ? 7.414 -9.523 1.134 1 98.31 40 LEU B C 1
ATOM 929 O O . LEU B 1 40 ? 8.211 -8.719 0.648 1 98.31 40 LEU B O 1
ATOM 933 N N . PHE B 1 41 ? 6.121 -9.312 1.131 1 98.56 41 PHE B N 1
ATOM 934 C CA . PHE B 1 41 ? 5.527 -8.133 0.513 1 98.56 41 PHE B CA 1
ATOM 935 C C . PHE B 1 41 ? 4.086 -7.949 0.974 1 98.56 41 PHE B C 1
ATOM 937 O O . PHE B 1 41 ? 3.555 -8.773 1.719 1 98.56 41 PHE B O 1
ATOM 944 N N . TYR B 1 42 ? 3.453 -6.902 0.533 1 98.5 42 TYR B N 1
ATOM 945 C CA . TYR B 1 42 ? 2.1 -6.531 0.926 1 98.5 42 TYR B CA 1
ATOM 946 C C . TYR B 1 42 ? 1.21 -6.34 -0.297 1 98.5 42 TYR B C 1
ATOM 948 O O . TYR B 1 42 ? 1.638 -5.762 -1.299 1 98.5 42 TYR B O 1
ATOM 956 N N . CYS B 1 43 ? 0.021 -6.75 -0.19 1 98.62 43 CYS B N 1
ATOM 957 C CA . CYS B 1 43 ? -0.946 -6.594 -1.271 1 98.62 43 CYS B CA 1
ATOM 958 C C . CYS B 1 43 ? -2.193 -5.867 -0.785 1 98.62 43 CYS B C 1
ATOM 960 O O . CYS B 1 43 ? -2.684 -6.133 0.314 1 98.62 43 CYS B O 1
ATOM 962 N N . LEU B 1 44 ? -2.637 -5.047 -1.629 1 98.38 44 LEU B N 1
ATOM 963 C CA 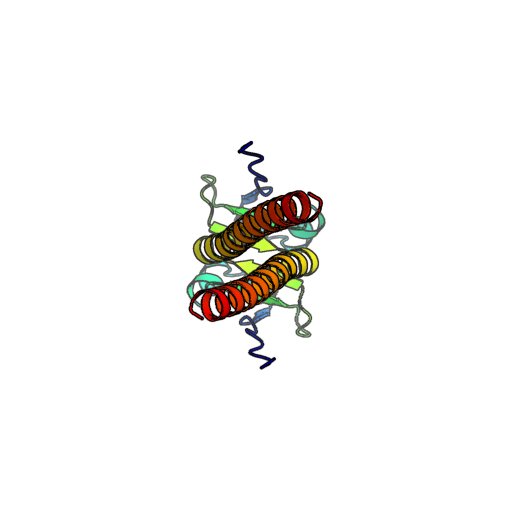. LEU B 1 44 ? -3.801 -4.23 -1.301 1 98.38 44 LEU B CA 1
ATOM 964 C C . LEU B 1 44 ? -4.801 -4.219 -2.453 1 98.38 44 LEU B C 1
ATOM 966 O O . LEU B 1 44 ? -4.41 -4.113 -3.619 1 98.38 44 LEU B O 1
ATOM 970 N N . SER B 1 45 ? -5.953 -4.23 -2.131 1 98.25 45 SER B N 1
ATOM 971 C CA . SER B 1 45 ? -6.996 -3.967 -3.113 1 98.25 45 SER B CA 1
ATOM 972 C C . SER B 1 45 ? -6.898 -2.543 -3.654 1 98.25 45 SER B C 1
ATOM 974 O O . SER B 1 45 ? -6.223 -1.696 -3.068 1 98.25 45 SER B O 1
ATOM 976 N N . LYS B 1 46 ? -7.582 -2.344 -4.672 1 96.5 46 LYS B N 1
ATOM 977 C CA . LYS B 1 46 ? -7.637 -1 -5.242 1 96.5 46 LYS B CA 1
ATOM 978 C C . LYS B 1 46 ? -8.211 -0.003 -4.238 1 96.5 46 LYS B C 1
ATOM 980 O O . LYS B 1 46 ? -7.66 1.082 -4.051 1 96.5 46 LYS B O 1
ATOM 985 N N . GLN B 1 47 ? -9.266 -0.382 -3.559 1 95.75 47 GLN B N 1
ATOM 986 C CA . GLN B 1 47 ? -9.93 0.507 -2.609 1 95.75 47 GLN B CA 1
ATOM 987 C C . GLN B 1 47 ? -9.008 0.867 -1.452 1 95.75 47 GLN B C 1
ATOM 989 O O . GLN B 1 47 ? -8.914 2.033 -1.062 1 95.75 47 GLN B O 1
ATOM 994 N N . ASP B 1 48 ? -8.281 -0.168 -0.934 1 96.38 48 ASP B N 1
ATOM 995 C CA . ASP B 1 48 ? -7.379 0.087 0.187 1 96.38 48 ASP B CA 1
ATOM 996 C C . ASP B 1 48 ? -6.227 0.996 -0.231 1 96.38 48 ASP B C 1
ATOM 998 O O . ASP B 1 48 ? -5.82 1.881 0.525 1 96.38 48 ASP B O 1
ATOM 1002 N N . TYR B 1 49 ? -5.762 0.75 -1.344 1 95.81 49 TYR B N 1
ATOM 1003 C CA . TYR B 1 49 ? -4.664 1.571 -1.842 1 95.81 49 TYR B CA 1
ATOM 1004 C C . TYR B 1 49 ? -5.113 3.014 -2.045 1 95.81 49 TYR B C 1
ATOM 1006 O O . TYR B 1 49 ? -4.414 3.949 -1.646 1 95.81 49 TYR B O 1
ATOM 1014 N N . ASP B 1 50 ? -6.246 3.242 -2.629 1 94.19 50 ASP B N 1
ATOM 1015 C CA . ASP B 1 50 ? -6.797 4.578 -2.824 1 94.19 50 ASP B CA 1
ATOM 1016 C C . ASP B 1 50 ? -6.969 5.305 -1.491 1 94.19 50 ASP B C 1
ATOM 1018 O O . ASP B 1 50 ? -6.672 6.496 -1.384 1 94.19 50 ASP B O 1
ATOM 1022 N N . THR B 1 51 ? -7.465 4.562 -0.557 1 94.19 51 THR B N 1
ATOM 1023 C CA . THR B 1 51 ? -7.664 5.133 0.771 1 94.19 51 THR B CA 1
ATOM 1024 C C . THR B 1 51 ? -6.332 5.578 1.371 1 94.19 51 THR B C 1
ATOM 1026 O O . THR B 1 51 ? -6.23 6.688 1.904 1 94.19 51 THR B O 1
ATOM 1029 N N . LEU B 1 52 ? -5.344 4.672 1.264 1 93 52 LEU B N 1
ATOM 1030 C CA . LEU B 1 52 ? -4.016 4.996 1.772 1 93 52 LEU B CA 1
ATOM 1031 C C . LEU B 1 52 ? -3.461 6.238 1.085 1 93 52 LEU B C 1
ATOM 1033 O O . LEU B 1 52 ? -2.965 7.148 1.75 1 93 52 LEU B O 1
ATOM 1037 N N . MET B 1 53 ? -3.584 6.258 -0.207 1 92.5 53 MET B N 1
ATOM 1038 C CA . MET B 1 53 ? -3.08 7.391 -0.977 1 92.5 53 MET B CA 1
ATOM 1039 C C . MET B 1 53 ? -3.84 8.664 -0.631 1 92.5 53 MET B C 1
ATOM 1041 O O . MET B 1 53 ? -3.25 9.742 -0.553 1 92.5 53 MET B O 1
ATOM 1045 N N . GLY B 1 54 ? -5.062 8.531 -0.474 1 91.75 54 GLY B N 1
ATOM 1046 C CA . GLY B 1 54 ? -5.875 9.664 -0.067 1 91.75 54 GLY B CA 1
ATOM 1047 C C . GLY B 1 54 ? -5.461 10.25 1.27 1 91.75 54 GLY B C 1
ATOM 1048 O O . GLY B 1 54 ? -5.418 11.469 1.433 1 91.75 54 GLY B O 1
ATOM 1049 N N . ARG B 1 55 ? -5.227 9.359 2.211 1 88.69 55 ARG B N 1
ATOM 1050 C CA . ARG B 1 55 ? -4.762 9.812 3.52 1 88.69 55 ARG B CA 1
ATOM 1051 C C . ARG B 1 55 ? -3.451 10.578 3.4 1 88.69 55 ARG B C 1
ATOM 1053 O O . ARG B 1 55 ? -3.246 11.578 4.094 1 88.69 55 ARG B O 1
ATOM 1060 N N . ILE B 1 56 ? -2.582 10.062 2.604 1 88.12 56 ILE B N 1
ATOM 1061 C CA . ILE B 1 56 ? -1.292 10.711 2.402 1 88.12 56 ILE B CA 1
ATOM 1062 C C . ILE B 1 56 ? -1.501 12.102 1.804 1 88.12 56 ILE B C 1
ATOM 1064 O O . ILE B 1 56 ? -0.943 13.086 2.293 1 88.12 56 ILE B O 1
ATOM 1068 N N . MET B 1 57 ? -2.279 12.125 0.747 1 87.31 57 MET B N 1
ATOM 1069 C CA . MET B 1 57 ? -2.541 13.383 0.06 1 87.31 57 MET B CA 1
ATOM 1070 C C . MET B 1 57 ? -3.186 14.398 1.005 1 87.31 57 MET B C 1
ATOM 1072 O O . MET B 1 57 ? -2.773 15.555 1.056 1 87.31 57 MET B O 1
ATOM 1076 N N . ASP B 1 58 ? -4.16 13.977 1.713 1 86.19 58 ASP B N 1
ATOM 1077 C CA . ASP B 1 58 ? -4.852 14.844 2.66 1 86.19 58 ASP B CA 1
ATOM 1078 C C . ASP B 1 58 ? -3.885 15.414 3.697 1 86.19 58 ASP B C 1
ATOM 1080 O O . ASP B 1 58 ? -3.945 16.594 4.031 1 86.19 58 ASP B O 1
ATOM 1084 N N . ALA B 1 59 ? -3.1 14.555 4.137 1 80.62 59 ALA B N 1
ATOM 1085 C CA . ALA B 1 59 ? -2.16 14.961 5.172 1 80.62 59 ALA B CA 1
ATOM 1086 C C . ALA B 1 59 ? -1.119 15.93 4.617 1 80.62 59 ALA B C 1
ATOM 1088 O O . ALA B 1 59 ? -0.719 16.875 5.301 1 80.62 59 ALA B O 1
ATOM 1089 N N . GLU B 1 60 ? -0.703 15.617 3.393 1 78.88 60 GLU B N 1
ATOM 1090 C CA . GLU B 1 60 ? 0.285 16.484 2.756 1 78.88 60 GLU B CA 1
ATOM 1091 C C . GLU B 1 60 ? -0.298 17.859 2.461 1 78.88 60 GLU B C 1
ATOM 1093 O O . GLU B 1 60 ? 0.372 18.875 2.65 1 78.88 60 GLU B O 1
ATOM 1098 N N . LEU B 1 61 ? -1.445 17.875 1.972 1 81.75 61 LEU B N 1
ATOM 1099 C CA . LEU B 1 61 ? -2.125 19.141 1.721 1 81.75 61 LEU B CA 1
ATOM 1100 C C . LEU B 1 61 ? -2.264 19.953 3.008 1 81.75 61 LEU B C 1
ATOM 1102 O O . LEU B 1 61 ? -2.045 21.156 3.01 1 81.75 61 LEU B O 1
ATOM 1106 N N . ALA B 1 62 ? -2.58 19.312 4.074 1 77.44 62 ALA B N 1
ATOM 1107 C CA . ALA B 1 62 ? -2.691 19.969 5.375 1 77.44 62 ALA B CA 1
ATOM 1108 C C . ALA B 1 62 ? -1.354 20.562 5.809 1 77.44 62 ALA B C 1
ATOM 1110 O O . ALA B 1 62 ? -1.304 21.688 6.324 1 77.44 62 ALA B O 1
ATOM 1111 N N . ALA B 1 63 ? -0.364 19.844 5.566 1 73.56 63 ALA B N 1
ATOM 1112 C CA . ALA B 1 63 ? 0.979 20.281 5.926 1 73.56 63 ALA B CA 1
ATOM 1113 C C . ALA B 1 63 ? 1.375 21.531 5.137 1 73.56 63 ALA B C 1
ATOM 1115 O O . ALA B 1 63 ? 1.991 22.453 5.684 1 73.56 63 ALA B O 1
ATOM 1116 N N . ILE B 1 64 ? 1.024 21.547 3.934 1 77.06 64 ILE B N 1
ATOM 1117 C CA . ILE B 1 64 ? 1.346 22.688 3.07 1 77.06 64 ILE B CA 1
ATOM 1118 C C . ILE B 1 64 ? 0.613 23.922 3.561 1 77.06 64 ILE B C 1
ATOM 1120 O O . ILE B 1 64 ? 1.202 25.016 3.645 1 77.06 64 ILE B O 1
ATOM 1124 N N . VAL B 1 65 ? -0.599 23.734 3.869 1 75.94 65 VAL B N 1
ATOM 1125 C CA . VAL B 1 65 ? -1.403 24.859 4.344 1 75.94 65 VAL B CA 1
ATOM 1126 C C . VAL B 1 65 ? -0.816 25.391 5.645 1 75.94 65 VAL B C 1
ATOM 1128 O O . VAL B 1 65 ? -0.705 26.609 5.82 1 75.94 65 VAL B O 1
ATOM 1131 N N . LEU B 1 66 ? -0.351 24.562 6.441 1 72.88 66 LEU B N 1
ATOM 1132 C CA . LEU B 1 66 ? 0.192 24.953 7.738 1 72.88 66 LEU B CA 1
ATOM 1133 C C . LEU B 1 66 ? 1.525 25.672 7.574 1 72.88 66 LEU B C 1
ATOM 1135 O O . LEU B 1 66 ? 1.808 26.641 8.289 1 72.88 66 LEU B O 1
ATOM 1139 N N . GLU B 1 67 ? 2.24 25.156 6.703 1 72.25 67 GLU B N 1
ATOM 1140 C CA . GLU B 1 67 ? 3.521 25.797 6.422 1 72.25 67 GLU B CA 1
ATOM 1141 C C . GLU B 1 67 ? 3.32 27.203 5.879 1 72.25 67 GLU B C 1
ATOM 1143 O O . GLU B 1 67 ? 4.059 28.125 6.234 1 72.25 67 GLU B O 1
ATOM 1148 N N . ARG B 1 68 ? 2.35 27.312 5.008 1 73.19 68 ARG B N 1
ATOM 1149 C CA . ARG B 1 68 ? 2.049 28.625 4.445 1 73.19 68 ARG B CA 1
ATOM 1150 C C . ARG B 1 68 ? 1.551 29.578 5.52 1 73.19 68 ARG B C 1
ATOM 1152 O O . ARG B 1 68 ? 1.909 30.75 5.523 1 73.19 68 ARG B O 1
ATOM 1159 N N . ARG B 1 69 ? 0.824 29.125 6.406 1 70.19 69 ARG B N 1
ATOM 1160 C CA . ARG B 1 69 ? 0.312 29.938 7.504 1 70.19 69 ARG B CA 1
ATOM 1161 C C . ARG B 1 69 ? 1.437 30.359 8.445 1 70.19 69 ARG B C 1
ATOM 1163 O O . ARG B 1 69 ? 1.462 31.484 8.93 1 70.19 69 ARG B O 1
ATOM 1170 N N . GLN B 1 70 ? 2.273 29.422 8.789 1 70.62 70 GLN B N 1
ATOM 1171 C CA . GLN B 1 70 ? 3.41 29.734 9.656 1 70.62 70 GLN B CA 1
ATOM 1172 C C . GLN B 1 70 ? 4.316 30.781 9.023 1 70.62 70 GLN B C 1
ATOM 1174 O O . GLN B 1 70 ? 4.809 31.672 9.719 1 70.62 70 GLN B O 1
ATOM 1179 N N . LYS B 1 71 ? 4.543 30.688 7.777 1 76.5 71 LYS B N 1
ATOM 1180 C CA . LYS B 1 71 ? 5.363 31.672 7.07 1 76.5 71 LYS B CA 1
ATOM 1181 C C . LYS B 1 71 ? 4.727 33.062 7.117 1 76.5 71 LYS B C 1
ATOM 1183 O O . LYS B 1 71 ? 5.414 34.062 7.332 1 76.5 71 LYS B O 1
ATOM 1188 N N . LYS B 1 72 ? 3.502 33.156 6.945 1 74.44 72 LYS B N 1
ATOM 1189 C CA . LYS B 1 72 ? 2.781 34.406 7.016 1 74.44 72 LYS B CA 1
ATOM 1190 C C . LYS B 1 72 ? 2.883 35.031 8.406 1 74.44 72 LYS B C 1
ATOM 1192 O O . LYS B 1 72 ? 3.07 36.25 8.547 1 74.44 72 LYS B O 1
ATOM 1197 N N . LEU B 1 73 ? 2.793 34.281 9.469 1 68.81 73 LEU B N 1
ATOM 1198 C CA . LEU B 1 73 ? 2.916 34.719 10.844 1 68.81 73 LEU B CA 1
ATOM 1199 C C . LEU B 1 73 ? 4.32 35.25 11.125 1 68.81 73 LEU B C 1
ATOM 1201 O O . LEU B 1 73 ? 4.484 36.281 11.781 1 68.81 73 LEU B O 1
ATOM 1205 N N . ASP B 1 74 ? 5.211 34.562 10.703 1 73 74 ASP B N 1
ATOM 1206 C CA . ASP B 1 74 ? 6.605 34.969 10.875 1 73 74 ASP B CA 1
ATOM 1207 C C . ASP B 1 74 ? 6.883 36.312 10.164 1 73 74 ASP B C 1
ATOM 1209 O O . ASP B 1 74 ? 7.664 37.125 10.648 1 73 74 ASP B O 1
ATOM 1213 N N . GLU B 1 75 ? 6.348 36.5 9.078 1 72.75 75 GLU B N 1
ATOM 1214 C CA . GLU B 1 75 ? 6.492 37.75 8.336 1 72.75 75 GLU B CA 1
ATOM 1215 C C . GLU B 1 75 ? 5.812 38.906 9.062 1 72.75 75 GLU B C 1
ATOM 1217 O O . GLU B 1 75 ? 6.316 40.031 9.055 1 72.75 75 GLU B O 1
ATOM 1222 N N . LEU B 1 76 ? 4.773 38.594 9.664 1 68.69 76 LEU B N 1
ATOM 1223 C CA . LEU B 1 76 ? 4.062 39.625 10.422 1 68.69 76 LEU B CA 1
ATOM 1224 C C . LEU B 1 76 ? 4.797 39.969 11.719 1 68.69 76 LEU B C 1
ATOM 1226 O O . LEU B 1 76 ? 4.789 41.094 12.164 1 68.69 76 LEU B O 1
ATOM 1230 N N . ASP B 1 77 ? 5.238 38.875 12.281 1 63.72 77 ASP B N 1
ATOM 1231 C CA . ASP B 1 77 ? 5.949 39.156 13.531 1 63.72 77 ASP B CA 1
ATOM 1232 C C . ASP B 1 77 ? 7.266 39.875 13.258 1 63.72 77 ASP B C 1
ATOM 1234 O O . ASP B 1 77 ? 7.852 40.469 14.172 1 63.72 77 ASP B O 1
ATOM 1238 N N . LEU B 1 78 ? 7.82 39.719 12.18 1 59.12 78 LEU B N 1
ATOM 1239 C CA . LEU B 1 78 ? 9.031 40.438 11.82 1 59.12 78 LEU B CA 1
ATOM 1240 C C . LEU B 1 78 ? 8.695 41.875 11.453 1 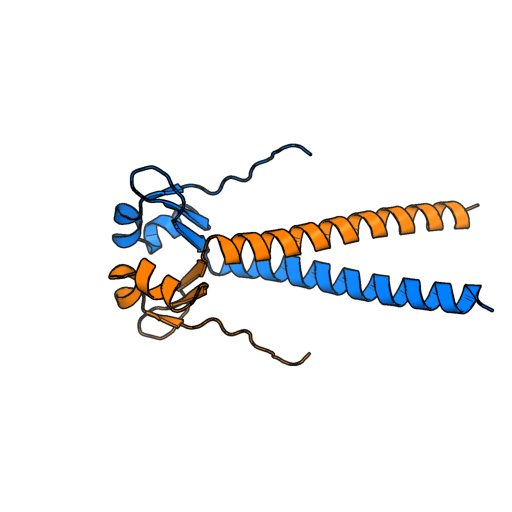59.12 78 LEU B C 1
ATOM 1242 O O . LEU B 1 78 ? 9.602 42.688 11.25 1 59.12 78 LEU B O 1
ATOM 1246 N N . GLU B 1 79 ? 7.492 42.188 11.367 1 49.25 79 GLU B N 1
ATOM 1247 C CA . GLU B 1 79 ? 7.316 43.656 11.297 1 49.25 79 GLU B CA 1
ATOM 1248 C C . GLU B 1 79 ? 7.195 44.25 12.688 1 49.25 79 GLU B C 1
ATOM 1250 O O . GLU B 1 79 ? 6.805 43.594 13.641 1 49.25 79 GLU B O 1
#

Organism: Proteus mirabilis (strain HI4320) (NCBI:txid529507)

Secondary structure (DSSP, 8-state):
---------EEEHHHHHH-HHHHHHH-SEEEEE-TT--EEEEEEEHHHHHHHHHHHHHHHHHHHHHHHHHHHHHHHHT-/---------EEEHHHHHH-HHHHHHH-SEEEEE-TT--EEEEEEEHHHHHHHHHHHHHHHHHHHHHHHHHHHHHHHHT-

Solvent-accessible surface area (backbone atoms only — not comparable to full-atom values): 8596 Å² total; per-residue (Å²): 128,81,73,75,65,80,66,61,53,75,43,38,47,71,61,38,48,75,37,51,68,60,53,39,72,75,33,51,41,37,33,31,14,43,96,83,67,47,81,59,31,36,38,27,28,58,68,53,46,50,51,53,51,46,50,34,49,52,23,48,52,51,49,51,53,48,51,54,51,51,53,54,49,52,57,55,66,70,95,128,81,73,76,64,81,65,59,54,73,44,39,48,70,60,37,47,75,38,50,66,61,52,40,71,76,33,50,42,36,33,30,14,44,96,83,66,47,80,60,32,36,37,27,28,58,68,53,46,50,49,53,50,46,50,35,50,52,24,48,54,50,49,52,54,49,51,52,49,51,51,53,50,52,55,55,65,70,95

Foldseek 3Di:
DPCPVVPFAEDEPVVCVVPVPVVCVVPQKYFYAHPVRHTDDMDGHPVVVVVVVVVVVVVVVVVVVVVVVVVVVVVVVVD/DPCPVVPFAEDEPVVCVVPVPVVCVVPQKYFYAHPVRHTDDMDGHPVVVVVVVVVVVVVVVVVVVVVVVVVVVVVVVVD

pLDDT: mean 85.37, std 17.33, range [30.42, 98.62]